Protein AF-C0ES66-F1 (afdb_monomer_lite)

Radius of gyration: 15.57 Å; chains: 1; bounding box: 28×28×38 Å

Organism: NCBI:txid411469

Foldseek 3Di:
DDPVVVVVVVVVVVVVVVVLVVCQVVQEEDEDPDDPVCPVVVQVVCVVSRHHYD

Structure (mmCIF, N/CA/C/O backbone):
data_AF-C0ES66-F1
#
_entry.id   AF-C0ES66-F1
#
loop_
_atom_site.group_PDB
_atom_site.id
_atom_site.type_symbol
_atom_site.label_atom_id
_atom_site.label_alt_id
_atom_site.label_comp_id
_atom_site.label_asym_id
_atom_site.label_entity_id
_atom_site.label_seq_id
_atom_site.pdbx_PDB_ins_code
_atom_site.Cartn_x
_atom_site.Cartn_y
_atom_site.Cartn_z
_atom_site.occupancy
_atom_site.B_iso_or_equiv
_atom_site.auth_seq_id
_atom_site.auth_comp_id
_atom_site.auth_asym_id
_atom_site.auth_atom_id
_atom_site.pdbx_PDB_model_num
ATOM 1 N N . MET A 1 1 ? -5.209 21.494 26.858 1.00 57.09 1 MET A N 1
ATOM 2 C CA . MET A 1 1 ? -5.759 20.797 25.670 1.00 57.09 1 MET A CA 1
ATOM 3 C C . MET A 1 1 ? -7.227 20.468 25.950 1.00 57.09 1 MET A C 1
ATOM 5 O O . MET A 1 1 ? -7.480 19.608 26.785 1.00 57.09 1 MET A O 1
ATOM 9 N N . ASN A 1 2 ? -8.185 21.210 25.381 1.00 67.81 2 ASN A N 1
ATOM 10 C CA . ASN A 1 2 ? -9.611 21.079 25.731 1.00 67.81 2 ASN A CA 1
ATOM 11 C C . ASN A 1 2 ? -10.197 19.731 25.237 1.00 67.81 2 ASN A C 1
ATOM 13 O O . ASN A 1 2 ? -9.691 19.161 24.270 1.00 67.81 2 ASN A O 1
ATOM 17 N N . ILE A 1 3 ? -11.237 19.213 25.902 1.00 74.56 3 ILE A N 1
ATOM 18 C CA . ILE A 1 3 ? -11.834 17.870 25.716 1.00 74.56 3 ILE A CA 1
ATOM 19 C C . ILE A 1 3 ? -12.166 17.580 24.242 1.00 74.56 3 ILE A C 1
ATOM 21 O O . ILE A 1 3 ? -11.904 16.481 23.749 1.00 74.56 3 ILE A O 1
ATOM 25 N N . TYR A 1 4 ? -12.628 18.593 23.507 1.00 73.69 4 TYR A N 1
ATOM 26 C CA . TYR A 1 4 ? -12.899 18.519 22.070 1.00 73.69 4 TYR A CA 1
ATOM 27 C C . TYR A 1 4 ? -11.676 18.095 21.242 1.00 73.69 4 TYR A C 1
ATOM 29 O O . TYR A 1 4 ? -11.787 17.226 20.382 1.00 73.69 4 TYR A O 1
ATOM 37 N N . ALA A 1 5 ? -10.484 18.620 21.544 1.00 75.06 5 ALA A N 1
ATOM 38 C CA . ALA A 1 5 ? -9.260 18.260 20.828 1.00 75.06 5 ALA A CA 1
ATOM 39 C C . ALA A 1 5 ? -8.843 16.799 21.085 1.00 75.06 5 ALA A C 1
ATOM 41 O O . ALA A 1 5 ? -8.385 16.117 20.168 1.00 75.06 5 ALA A O 1
ATOM 42 N N . LYS A 1 6 ? -9.054 16.284 22.308 1.00 77.38 6 LYS A N 1
ATOM 43 C CA . LYS A 1 6 ? -8.825 14.861 22.623 1.00 77.38 6 LYS A CA 1
ATOM 44 C C . LYS A 1 6 ? -9.821 13.952 21.899 1.00 77.38 6 LYS A C 1
ATOM 46 O O . LYS A 1 6 ? -9.409 12.925 21.364 1.00 77.38 6 LYS A O 1
ATOM 51 N N . SER A 1 7 ? -11.098 14.338 21.848 1.00 80.50 7 SER A N 1
ATOM 52 C CA . SER A 1 7 ? -12.137 13.587 21.130 1.00 80.50 7 SER A CA 1
ATOM 53 C C . SER A 1 7 ? -11.840 13.504 19.633 1.00 80.50 7 SER A C 1
ATOM 55 O O . SER A 1 7 ? -11.869 12.421 19.058 1.00 80.50 7 SER A O 1
ATOM 57 N N . ILE A 1 8 ? -11.471 14.628 19.014 1.00 85.31 8 ILE A N 1
ATOM 58 C CA . ILE A 1 8 ? -11.104 14.683 17.593 1.00 85.31 8 ILE A CA 1
ATOM 59 C C . ILE A 1 8 ? -9.890 13.792 17.308 1.00 85.31 8 ILE A C 1
ATOM 61 O O . ILE A 1 8 ? -9.880 13.066 16.318 1.00 85.31 8 ILE A O 1
ATOM 65 N N . CYS A 1 9 ? -8.872 13.817 18.172 1.00 81.81 9 CYS A N 1
ATOM 66 C CA . CYS A 1 9 ? -7.693 12.968 18.004 1.00 81.81 9 CYS A CA 1
ATOM 67 C C . CYS A 1 9 ? -8.059 11.473 18.065 1.00 81.81 9 CYS A C 1
ATOM 69 O O . CYS A 1 9 ? -7.620 10.694 17.222 1.00 81.81 9 CYS A O 1
ATOM 71 N N . LYS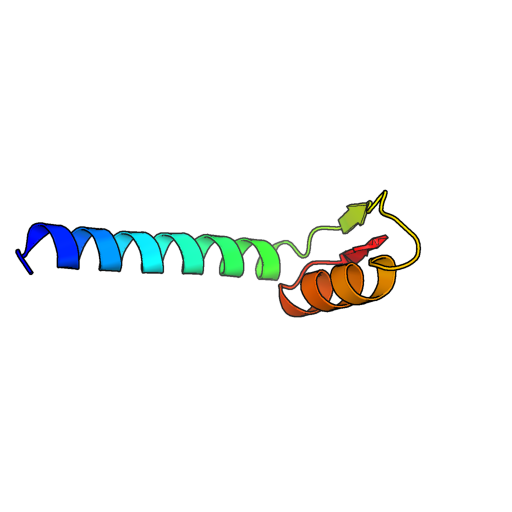 A 1 10 ? -8.937 11.082 19.001 1.00 88.19 10 LYS A N 1
ATOM 72 C CA . LYS A 1 10 ? -9.419 9.698 19.133 1.00 88.19 10 LYS A CA 1
ATOM 73 C C . LYS A 1 10 ? -10.177 9.225 17.890 1.00 88.19 10 LYS A C 1
ATOM 75 O O . LYS A 1 10 ? -9.899 8.134 17.394 1.00 88.19 10 LYS A O 1
ATOM 80 N N . GLU A 1 11 ? -11.082 10.047 17.363 1.00 90.69 11 GLU A N 1
ATOM 81 C CA . GLU A 1 11 ? -11.825 9.709 16.142 1.00 90.69 11 GLU A CA 1
ATOM 82 C C . GLU A 1 11 ? -10.904 9.615 14.917 1.00 90.69 11 GLU A C 1
ATOM 84 O O . GLU A 1 11 ? -11.031 8.686 14.121 1.00 90.69 11 GLU A O 1
ATOM 89 N N . ARG A 1 12 ? -9.896 10.490 14.797 1.00 91.75 12 ARG A N 1
ATOM 90 C CA . ARG A 1 12 ? -8.901 10.407 13.711 1.00 91.75 12 ARG A CA 1
ATOM 91 C C . ARG A 1 12 ? -8.089 9.112 13.756 1.00 91.75 12 ARG A C 1
ATOM 93 O O . ARG A 1 12 ? -7.897 8.484 12.718 1.00 91.75 12 ARG A O 1
ATOM 100 N N . VAL A 1 13 ? -7.646 8.687 14.943 1.00 92.56 13 VAL A N 1
ATOM 101 C CA . VAL A 1 13 ? -6.932 7.407 15.114 1.00 92.56 13 VAL A CA 1
ATOM 102 C C . VAL A 1 13 ? -7.827 6.230 14.722 1.00 92.56 13 VAL A C 1
ATOM 104 O O . VAL A 1 13 ? -7.373 5.308 14.044 1.00 92.56 13 VAL A O 1
ATOM 107 N N . LYS A 1 14 ? -9.112 6.275 15.092 1.00 94.69 14 LYS A N 1
ATOM 108 C CA . LYS A 1 14 ? -10.090 5.248 14.717 1.00 94.69 14 LYS A CA 1
ATOM 109 C C . LYS A 1 14 ? -10.283 5.168 13.200 1.00 94.69 14 LYS A C 1
ATOM 111 O O . LYS A 1 14 ? -10.259 4.067 12.655 1.00 94.69 14 LYS A O 1
ATOM 116 N N . MET A 1 15 ? -10.415 6.309 12.520 1.00 95.06 15 MET A N 1
ATOM 117 C CA . MET A 1 15 ? -10.537 6.350 11.057 1.00 95.06 15 MET A CA 1
ATOM 118 C C . MET A 1 15 ? -9.302 5.770 10.360 1.00 95.06 15 MET A C 1
ATOM 120 O O . MET A 1 15 ? -9.443 4.954 9.455 1.00 95.06 15 MET A O 1
ATOM 124 N N . LEU A 1 16 ? -8.093 6.141 10.801 1.00 93.19 16 LEU A N 1
ATOM 125 C CA . LEU A 1 16 ? -6.854 5.609 10.224 1.00 93.19 16 LEU A CA 1
ATOM 126 C C . LEU A 1 16 ? -6.758 4.092 10.382 1.00 93.19 16 LEU A C 1
ATOM 128 O O . LEU A 1 16 ? -6.410 3.404 9.424 1.00 93.19 16 LEU A O 1
ATOM 132 N N . LYS A 1 17 ? -7.113 3.569 11.561 1.00 94.38 17 LYS A N 1
ATOM 133 C CA . LYS A 1 17 ? -7.152 2.125 11.799 1.00 94.38 17 LYS A CA 1
ATOM 134 C C . LYS A 1 17 ? -8.068 1.426 10.792 1.00 94.38 17 LYS A C 1
ATOM 136 O O . LYS A 1 17 ? -7.638 0.486 10.138 1.00 94.38 17 LYS A O 1
ATOM 141 N N . GLN A 1 18 ? -9.284 1.939 10.610 1.00 95.88 18 GLN A N 1
ATOM 142 C CA . GLN A 1 18 ? -10.249 1.356 9.681 1.00 95.88 18 GLN A CA 1
ATOM 143 C C . GLN A 1 18 ? -9.752 1.373 8.225 1.00 95.88 18 GLN A C 1
ATOM 145 O O . GLN A 1 18 ? -9.963 0.409 7.495 1.00 95.88 18 GLN A O 1
ATOM 150 N N . CYS A 1 19 ? -9.053 2.429 7.798 1.00 94.31 19 CYS A N 1
ATOM 151 C CA . CYS A 1 19 ? -8.437 2.467 6.471 1.00 94.31 19 CYS A CA 1
ATOM 152 C C . CYS A 1 19 ? -7.381 1.367 6.289 1.00 94.31 19 CYS A C 1
ATOM 154 O O . CYS A 1 19 ? -7.400 0.678 5.272 1.00 94.31 19 CYS A O 1
ATOM 156 N N . PHE A 1 20 ? -6.486 1.181 7.264 1.00 94.38 20 PHE A N 1
ATOM 157 C CA . PHE A 1 20 ? -5.473 0.121 7.203 1.00 94.38 20 PHE A CA 1
ATOM 158 C C . PHE A 1 20 ? -6.085 -1.280 7.258 1.00 94.38 20 PHE A C 1
ATOM 160 O O . PHE A 1 20 ? -5.646 -2.153 6.512 1.00 94.38 20 PHE A O 1
ATOM 167 N N . ASP A 1 21 ? -7.108 -1.483 8.090 1.00 95.44 21 ASP A N 1
ATOM 168 C CA . ASP A 1 21 ? -7.832 -2.753 8.171 1.00 95.44 21 ASP A CA 1
ATOM 169 C C . ASP A 1 21 ? -8.454 -3.098 6.803 1.00 95.44 21 ASP A C 1
ATOM 171 O O . ASP A 1 21 ? -8.256 -4.199 6.297 1.00 95.44 21 ASP A O 1
ATOM 175 N N . ASN A 1 22 ? -9.076 -2.122 6.130 1.00 95.62 22 ASN A N 1
ATOM 176 C CA . ASN A 1 22 ? -9.645 -2.309 4.792 1.00 95.62 22 ASN A CA 1
ATOM 177 C C . ASN A 1 22 ? -8.593 -2.654 3.725 1.00 95.62 22 ASN A C 1
ATOM 179 O O . ASN A 1 22 ? -8.863 -3.461 2.837 1.00 95.62 22 ASN A O 1
ATOM 183 N N . VAL A 1 23 ? -7.419 -2.013 3.760 1.00 95.50 23 VAL A N 1
ATOM 184 C CA . VAL A 1 23 ? -6.336 -2.290 2.797 1.00 95.50 23 VAL A CA 1
ATOM 185 C C . VAL A 1 23 ? -5.805 -3.706 2.992 1.00 95.50 23 VAL A C 1
ATOM 187 O O . VAL A 1 23 ? -5.617 -4.420 2.011 1.00 95.50 23 VAL A O 1
ATOM 190 N N . ARG A 1 24 ? -5.624 -4.132 4.246 1.00 94.69 24 ARG A N 1
ATOM 191 C CA . ARG A 1 24 ? -5.180 -5.489 4.582 1.00 94.69 24 ARG A CA 1
ATOM 192 C C . ARG A 1 24 ? -6.224 -6.548 4.254 1.00 94.69 24 ARG A C 1
ATOM 194 O O . ARG A 1 24 ? -5.848 -7.630 3.847 1.00 94.69 24 ARG A O 1
ATOM 201 N N . GLU A 1 25 ? -7.512 -6.258 4.411 1.00 96.00 25 GLU A N 1
ATOM 202 C CA . GLU A 1 25 ? -8.575 -7.207 4.059 1.00 96.00 25 GLU A CA 1
ATOM 203 C C . GLU A 1 25 ? -8.720 -7.362 2.540 1.00 96.00 25 GLU A C 1
ATOM 205 O O . GLU A 1 25 ? -8.862 -8.470 2.031 1.00 96.00 25 GLU A O 1
ATOM 210 N N . LYS A 1 26 ? -8.673 -6.248 1.799 1.00 95.50 26 LYS A N 1
ATOM 211 C CA . LYS A 1 26 ? -8.909 -6.249 0.349 1.00 95.50 26 LYS A CA 1
ATOM 212 C C . LYS A 1 26 ? -7.678 -6.589 -0.482 1.00 95.50 26 LYS A C 1
ATOM 214 O O . LYS A 1 26 ? -7.853 -6.928 -1.647 1.00 95.50 26 LYS A O 1
ATOM 219 N N . HIS A 1 27 ? -6.473 -6.441 0.074 1.00 94.75 27 HIS A N 1
ATOM 220 C CA . HIS A 1 27 ? -5.196 -6.642 -0.617 1.00 94.75 27 HIS A CA 1
ATOM 221 C C . HIS A 1 27 ? -5.177 -6.045 -2.042 1.00 94.75 27 HIS A C 1
ATOM 223 O O . HIS A 1 27 ? -5.086 -6.773 -3.032 1.00 94.75 27 HIS A O 1
ATOM 229 N N . PRO A 1 28 ? -5.319 -4.713 -2.184 1.00 95.88 28 PRO A N 1
ATOM 230 C CA . PRO A 1 28 ? -5.495 -4.089 -3.489 1.00 95.88 28 PRO A CA 1
ATOM 231 C C . PRO A 1 28 ? -4.245 -4.224 -4.364 1.00 95.88 28 PRO A C 1
ATOM 233 O O . PRO A 1 28 ? -3.124 -3.995 -3.904 1.00 95.88 28 PRO A O 1
ATOM 236 N N . LEU A 1 29 ? -4.463 -4.508 -5.649 1.00 96.06 29 LEU A N 1
ATOM 237 C CA . LEU A 1 29 ? -3.436 -4.445 -6.685 1.00 96.06 29 LEU A CA 1
ATOM 238 C C . LEU A 1 29 ? -3.294 -2.997 -7.170 1.00 96.06 29 LEU A C 1
ATOM 240 O 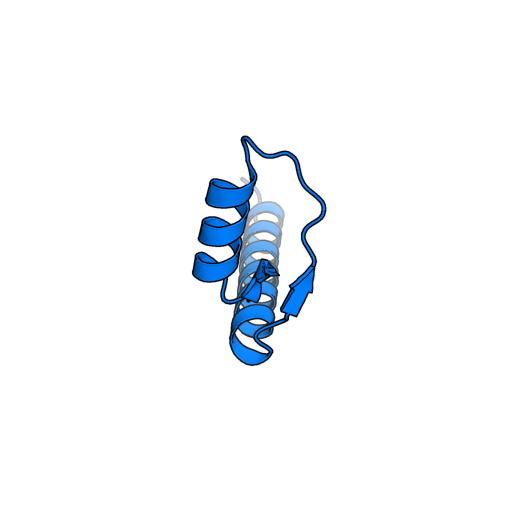O . LEU A 1 29 ? -4.244 -2.431 -7.712 1.00 96.06 29 LEU A O 1
ATOM 244 N N . VAL A 1 30 ? -2.129 -2.387 -6.964 1.00 95.75 30 VAL A N 1
ATOM 245 C CA . VAL A 1 30 ? -1.875 -0.980 -7.302 1.00 95.75 30 VAL A CA 1
ATOM 246 C C . VAL A 1 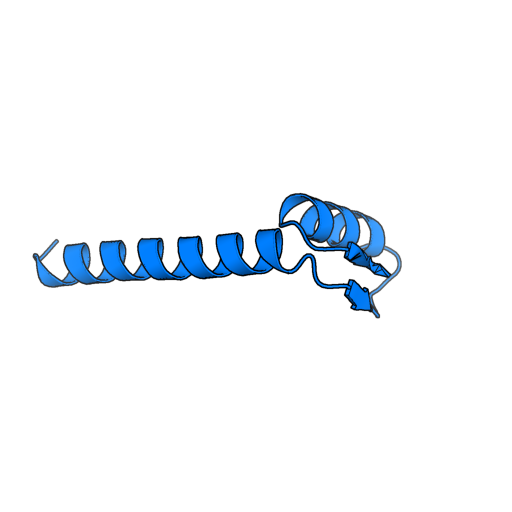30 ? -0.812 -0.904 -8.383 1.00 95.75 30 VAL A C 1
ATOM 248 O O . VAL A 1 30 ? 0.334 -1.290 -8.163 1.00 95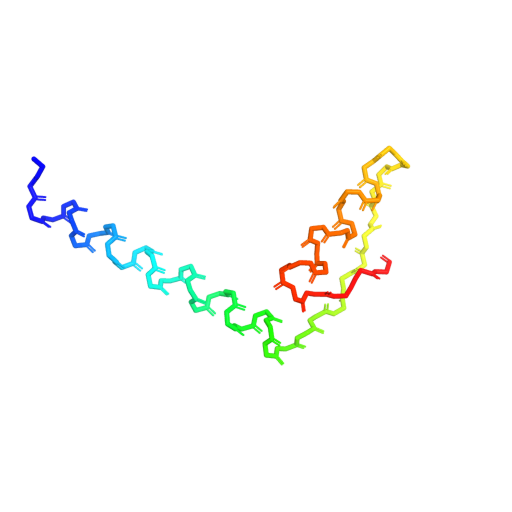.75 30 VAL A O 1
ATOM 251 N N . HIS A 1 31 ? -1.204 -0.368 -9.535 1.00 96.56 31 HIS A N 1
ATOM 252 C CA . HIS A 1 31 ? -0.304 -0.105 -10.648 1.00 96.56 31 HIS A CA 1
ATOM 253 C C . HIS A 1 31 ? 0.469 1.194 -10.421 1.00 96.56 31 HIS A C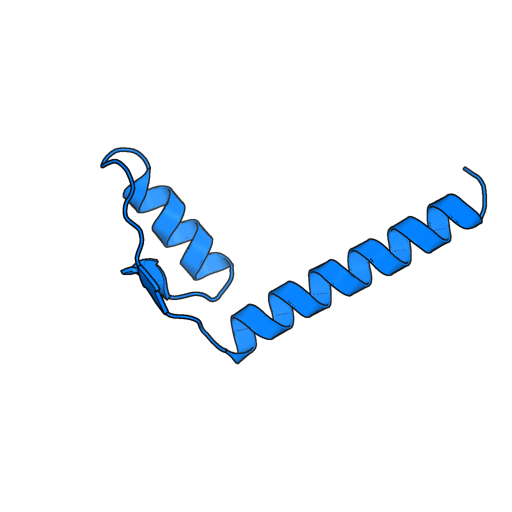 1
ATOM 255 O O . HIS A 1 31 ? -0.119 2.278 -10.399 1.00 96.56 31 HIS A O 1
ATOM 261 N N . ASN A 1 32 ? 1.782 1.083 -10.239 1.00 93.38 32 ASN A N 1
ATOM 262 C CA . ASN A 1 32 ? 2.646 2.196 -9.876 1.00 93.38 32 ASN A CA 1
ATOM 263 C C . ASN A 1 32 ? 3.429 2.702 -11.087 1.00 93.38 32 ASN A C 1
ATOM 265 O O . ASN A 1 32 ? 4.490 2.187 -11.430 1.00 93.38 32 ASN A O 1
ATOM 269 N N . ILE A 1 33 ? 2.963 3.802 -11.677 1.00 96.06 33 ILE A N 1
ATOM 270 C CA . ILE A 1 33 ? 3.760 4.575 -12.636 1.00 96.06 33 ILE A CA 1
ATOM 271 C C . ILE A 1 33 ? 4.586 5.583 -11.835 1.00 96.06 33 ILE A C 1
ATOM 273 O O . ILE A 1 33 ? 4.121 6.671 -11.502 1.00 96.06 33 ILE A O 1
ATOM 277 N N . THR A 1 34 ? 5.805 5.191 -11.474 1.00 96.12 34 THR A N 1
ATOM 278 C CA . THR A 1 34 ? 6.736 6.015 -10.693 1.00 96.12 34 THR A CA 1
ATOM 279 C C . THR A 1 34 ? 8.128 6.028 -11.324 1.00 96.12 34 THR A C 1
ATOM 281 O O . THR A 1 34 ? 8.392 5.353 -12.316 1.00 96.12 34 THR A O 1
ATOM 284 N N . ASN A 1 35 ? 9.029 6.839 -10.778 1.00 96.06 35 ASN A N 1
ATOM 285 C CA . ASN A 1 35 ? 10.404 6.928 -11.253 1.00 96.06 35 ASN A CA 1
ATOM 286 C C . ASN A 1 35 ? 11.248 5.740 -10.753 1.00 96.06 35 ASN A C 1
ATOM 288 O O . ASN A 1 35 ? 10.966 5.141 -9.712 1.00 96.06 35 ASN A O 1
ATOM 292 N N . TYR A 1 36 ? 12.339 5.464 -11.467 1.00 95.38 36 TYR A N 1
ATOM 293 C CA . TYR A 1 36 ? 13.251 4.358 -11.165 1.00 95.38 36 TYR A CA 1
ATOM 294 C C . TYR A 1 36 ? 13.943 4.456 -9.800 1.00 95.38 36 TYR A C 1
ATOM 296 O O . TYR A 1 36 ? 14.370 3.435 -9.273 1.00 95.38 36 TYR A O 1
ATOM 304 N N . VAL A 1 37 ? 14.059 5.652 -9.217 1.00 96.81 37 VAL A N 1
ATOM 305 C CA . VAL A 1 37 ? 14.735 5.836 -7.925 1.00 96.81 37 VAL A CA 1
ATOM 306 C C . VAL A 1 37 ? 13.823 5.397 -6.781 1.00 96.81 37 VAL A C 1
ATOM 308 O O . VAL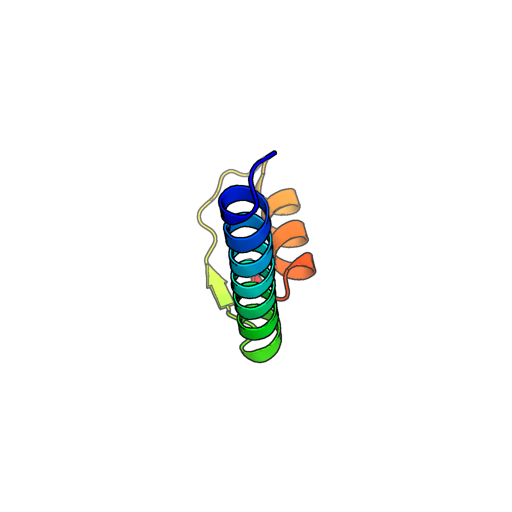 A 1 37 ? 14.270 4.717 -5.867 1.00 96.81 37 VAL A O 1
ATOM 311 N N . THR A 1 38 ? 12.534 5.735 -6.845 1.00 96.81 38 THR A N 1
ATOM 312 C CA . THR A 1 38 ? 11.586 5.475 -5.749 1.00 96.81 38 THR A CA 1
ATOM 313 C C . THR A 1 38 ? 10.802 4.176 -5.895 1.00 96.81 38 THR A C 1
ATOM 315 O O . THR A 1 38 ? 10.056 3.819 -4.987 1.00 96.81 38 THR A O 1
ATOM 318 N N . VAL A 1 39 ? 10.920 3.473 -7.027 1.00 95.69 39 VAL A N 1
ATOM 319 C CA . VAL A 1 39 ? 10.120 2.269 -7.316 1.00 95.69 39 VAL A CA 1
ATOM 320 C C . VAL A 1 39 ? 10.243 1.206 -6.222 1.00 95.69 39 VAL A C 1
ATOM 322 O O . VAL A 1 39 ? 9.238 0.634 -5.806 1.00 95.69 39 VAL A O 1
ATOM 325 N N . ASN A 1 40 ? 11.450 0.997 -5.693 1.00 96.25 40 ASN A N 1
ATOM 326 C CA . ASN A 1 40 ? 11.695 0.004 -4.652 1.00 96.25 40 ASN A CA 1
ATOM 327 C C . ASN A 1 40 ? 11.093 0.417 -3.301 1.00 96.25 40 ASN A C 1
ATOM 329 O O . ASN A 1 40 ? 10.451 -0.390 -2.629 1.00 96.25 40 ASN A O 1
ATOM 333 N N . ASP A 1 41 ? 11.261 1.680 -2.914 1.00 97.75 41 ASP A N 1
ATOM 334 C CA . ASP A 1 41 ? 10.730 2.184 -1.647 1.00 97.75 41 ASP A CA 1
ATOM 335 C C . ASP A 1 41 ? 9.202 2.166 -1.655 1.00 97.75 41 ASP A C 1
ATOM 337 O O . ASP A 1 41 ? 8.578 1.679 -0.713 1.00 97.75 41 ASP A O 1
ATOM 341 N N . VAL A 1 42 ? 8.592 2.623 -2.754 1.00 96.25 42 VAL A N 1
ATOM 342 C CA . VAL A 1 42 ? 7.136 2.611 -2.926 1.00 96.25 42 VAL A CA 1
ATOM 343 C C . VAL A 1 42 ? 6.602 1.182 -2.895 1.00 96.25 42 VAL A C 1
ATOM 345 O O . VAL A 1 42 ? 5.627 0.935 -2.190 1.00 96.25 42 VAL A O 1
ATOM 348 N N . ALA A 1 43 ? 7.250 0.229 -3.576 1.00 96.38 43 ALA A N 1
ATOM 349 C CA . ALA A 1 43 ? 6.833 -1.172 -3.550 1.00 96.38 43 ALA A CA 1
ATOM 350 C C . ALA A 1 43 ? 6.863 -1.755 -2.126 1.00 96.38 43 ALA A C 1
ATOM 352 O O . ALA A 1 43 ? 5.883 -2.353 -1.680 1.00 96.38 43 ALA A O 1
ATOM 353 N N . ASN A 1 44 ? 7.947 -1.520 -1.379 1.00 96.81 44 ASN A N 1
ATOM 354 C CA . ASN A 1 44 ? 8.095 -2.017 -0.010 1.00 96.81 44 ASN A CA 1
ATOM 355 C C . ASN A 1 44 ? 7.107 -1.369 0.967 1.00 96.81 44 ASN A C 1
ATOM 357 O O . ASN A 1 44 ? 6.535 -2.061 1.809 1.00 96.81 44 ASN A O 1
ATOM 361 N N . ILE A 1 45 ? 6.859 -0.062 0.843 1.00 96.44 45 ILE A N 1
ATOM 362 C CA . ILE A 1 45 ? 5.838 0.632 1.638 1.00 96.44 45 ILE A CA 1
ATOM 363 C C . ILE A 1 45 ? 4.460 0.036 1.348 1.00 96.44 45 ILE A C 1
ATOM 365 O O . ILE A 1 45 ? 3.711 -0.253 2.280 1.00 96.44 45 ILE A O 1
ATOM 369 N N . LEU A 1 46 ? 4.133 -0.193 0.073 1.00 95.69 46 LEU A N 1
ATOM 370 C CA . LEU A 1 46 ? 2.840 -0.744 -0.314 1.00 95.69 46 LEU A CA 1
ATOM 371 C C . LEU A 1 46 ? 2.621 -2.143 0.273 1.00 95.69 46 LEU A C 1
ATOM 373 O O . LEU A 1 46 ? 1.564 -2.405 0.851 1.00 95.69 46 LEU A O 1
ATOM 377 N N . LEU A 1 47 ? 3.643 -2.999 0.187 1.00 95.38 47 LEU A N 1
ATOM 378 C CA . LEU A 1 47 ? 3.647 -4.333 0.787 1.00 95.38 47 LEU A CA 1
ATOM 379 C C . LEU A 1 47 ? 3.486 -4.262 2.312 1.00 95.38 47 LEU A C 1
ATOM 381 O O . LEU A 1 47 ? 2.651 -4.969 2.873 1.00 95.38 47 LEU A O 1
ATOM 385 N N . ALA A 1 48 ? 4.213 -3.367 2.987 1.00 95.00 48 ALA A N 1
ATOM 386 C CA . ALA A 1 48 ? 4.104 -3.172 4.434 1.00 95.00 48 ALA A CA 1
ATOM 387 C C . ALA A 1 48 ? 2.709 -2.680 4.865 1.00 95.00 48 ALA A C 1
ATOM 389 O O . ALA A 1 48 ? 2.211 -3.039 5.936 1.00 95.00 48 ALA A O 1
ATOM 390 N N . CYS A 1 49 ? 2.051 -1.875 4.027 1.00 93.62 49 CYS A N 1
ATOM 391 C CA . CYS A 1 49 ? 0.674 -1.439 4.240 1.00 93.62 49 CYS A CA 1
ATOM 392 C C . CYS A 1 49 ? -0.369 -2.534 3.942 1.00 93.62 49 CYS A C 1
ATOM 394 O O . CYS A 1 49 ? -1.507 -2.402 4.393 1.00 93.62 49 CYS A O 1
ATOM 396 N N . GLY A 1 50 ? 0.006 -3.616 3.252 1.00 93.62 50 GLY A N 1
ATOM 397 C CA . GLY A 1 50 ? -0.866 -4.740 2.896 1.00 93.62 50 GLY A CA 1
ATOM 398 C C . GLY A 1 50 ? -1.407 -4.712 1.462 1.00 93.62 50 GLY A C 1
ATOM 399 O O . GLY A 1 50 ? -2.277 -5.512 1.137 1.00 93.62 50 GLY A O 1
ATOM 400 N N . GLY A 1 51 ? -0.925 -3.812 0.603 1.00 95.19 51 GLY A N 1
ATOM 401 C CA . GLY A 1 51 ? -1.239 -3.802 -0.830 1.00 95.19 51 GLY A CA 1
ATOM 402 C C . GLY A 1 51 ? -0.262 -4.643 -1.656 1.00 95.19 51 GLY A C 1
ATOM 403 O O . GLY A 1 51 ? 0.740 -5.142 -1.148 1.00 95.19 51 GLY A O 1
ATOM 404 N N . SER A 1 52 ? -0.537 -4.781 -2.951 1.00 95.38 52 SER A N 1
ATOM 405 C CA . SER A 1 52 ? 0.343 -5.455 -3.913 1.00 95.38 52 SER A CA 1
ATOM 406 C C . SER A 1 52 ? 0.723 -4.497 -5.047 1.00 95.38 52 SER A C 1
ATOM 408 O O . SER A 1 52 ? -0.158 -4.076 -5.797 1.00 95.38 52 SER A O 1
ATOM 410 N N . PRO A 1 53 ? 2.002 -4.102 -5.167 1.00 94.94 53 PRO A N 1
ATOM 411 C CA . PRO A 1 53 ? 2.462 -3.219 -6.234 1.00 94.94 53 PRO A CA 1
ATOM 412 C C . PRO A 1 53 ? 2.653 -3.983 -7.556 1.00 94.94 53 PRO A C 1
ATOM 414 O O . PRO A 1 53 ? 3.143 -5.113 -7.537 1.00 94.94 53 PRO A O 1
ATOM 417 N N . ILE A 1 54 ? 2.315 -3.347 -8.686 1.00 91.31 54 ILE A N 1
ATOM 418 C CA . ILE A 1 54 ? 2.679 -3.775 -10.055 1.00 91.31 54 ILE A CA 1
ATOM 419 C C . ILE A 1 54 ? 3.227 -2.624 -10.887 1.00 91.31 54 ILE A C 1
ATOM 421 O O . ILE A 1 54 ? 2.913 -1.458 -10.546 1.00 91.31 54 ILE A O 1
#

Sequence (54 aa):
MNIYAKSICKERVKMLKQCFDNVREKHPLVHNITNYVTVNDVANILLACGGSPI

InterPro domains:
  IPR000417 Hydroxyethylthiazole kinase [PF02110] (22-54)
  IPR000417 Hydroxyethylthiazole kinase [PR01099] (28-35)
  IPR000417 Hydroxyethylthiazole kinase [PR01099] (41-54)
  IPR029056 Ribokinase-like [G3DSA:3.40.1190.20] (3-54)

pLDDT: mean 91.6, std 8.34, range [57.09, 97.75]

Secondary structure (DSSP, 8-state):
--HHHHHHHHHHHHHHHHHHHHHHHH--EE-----TTTHHHHHHHHHHHT-EE-